Protein AF-A0A523M9A2-F1 (afdb_monomer_lite)

Secondary structure (DSSP, 8-state):
-HHHHHHHHHTT--SS-PPPPPPTT--HHHHHHHHHHHTSHHHHHHHHHHHHHHHHHHHHHH-PPPTT-----HHHHHT--GGGT------PPPP-

Foldseek 3Di:
DVVVVVVVVVVVDPPPDDPDPDDPPDDPVVVVCCCCVPVVVVVNVVVVVVVVVVVVVVCVVPDDDDPPDDDDDPVVVVPDDPVVPDDDDDDDDDDD

Structure (mmCIF, N/CA/C/O backbone):
data_AF-A0A523M9A2-F1
#
_entry.id   AF-A0A523M9A2-F1
#
loop_
_atom_site.group_PDB
_atom_site.id
_atom_site.type_symbol
_atom_site.label_atom_id
_atom_site.label_alt_id
_atom_site.label_comp_id
_atom_site.label_asym_id
_atom_site.label_entity_id
_atom_site.label_seq_id
_atom_site.pdbx_PDB_ins_code
_atom_site.Cartn_x
_atom_site.Cartn_y
_atom_site.Cartn_z
_atom_site.occupancy
_atom_site.B_iso_or_equiv
_atom_site.auth_seq_id
_atom_site.auth_comp_id
_atom_site.auth_asym_id
_atom_site.auth_atom_id
_atom_site.pdbx_PDB_model_num
ATOM 1 N N . GLU A 1 1 ? 52.482 12.847 -16.401 1.00 59.22 1 GLU A N 1
ATOM 2 C CA . GLU A 1 1 ? 51.037 12.614 -16.169 1.00 59.22 1 GLU A CA 1
ATOM 3 C C . GLU A 1 1 ? 50.095 13.638 -16.820 1.00 59.22 1 GLU A C 1
ATOM 5 O O . GLU A 1 1 ? 49.209 13.217 -17.540 1.00 59.22 1 GLU A O 1
ATOM 10 N N . ILE A 1 2 ? 50.254 14.962 -16.657 1.00 70.06 2 ILE A N 1
ATOM 11 C CA . ILE A 1 2 ? 49.329 15.948 -17.286 1.00 70.06 2 ILE A CA 1
ATOM 12 C C . ILE A 1 2 ? 49.658 16.217 -18.770 1.00 70.06 2 ILE A C 1
ATOM 14 O O . ILE A 1 2 ? 48.765 16.424 -19.590 1.00 70.06 2 ILE A O 1
ATOM 18 N N . TRP A 1 3 ? 50.940 16.156 -19.138 1.00 75.38 3 TRP A N 1
ATOM 19 C CA . TRP A 1 3 ? 51.405 16.385 -20.513 1.00 75.38 3 TRP A CA 1
ATOM 20 C C . TRP A 1 3 ? 50.831 15.392 -21.538 1.00 75.38 3 TRP A C 1
ATOM 22 O O . TRP A 1 3 ? 50.525 15.783 -22.662 1.00 75.38 3 TRP A O 1
ATOM 32 N N . SER A 1 4 ? 50.622 14.130 -21.152 1.00 72.38 4 SER A N 1
ATOM 33 C CA . SER A 1 4 ? 50.041 13.108 -22.032 1.00 72.38 4 SER A CA 1
ATOM 34 C C . SER A 1 4 ? 48.566 13.375 -22.331 1.00 72.38 4 SER A C 1
ATOM 36 O O . SER A 1 4 ? 48.133 13.187 -23.463 1.00 72.38 4 SER A O 1
ATOM 38 N N . VAL A 1 5 ? 47.805 13.883 -21.358 1.00 70.12 5 VAL A N 1
ATOM 39 C CA . VAL A 1 5 ? 46.373 14.190 -21.522 1.00 70.12 5 VAL A CA 1
ATOM 40 C C . VAL A 1 5 ? 46.162 15.384 -22.458 1.00 70.12 5 VAL A C 1
ATOM 42 O O . VAL A 1 5 ? 45.268 15.366 -23.304 1.00 70.12 5 VAL A O 1
ATOM 45 N N . VAL A 1 6 ? 47.014 16.408 -22.358 1.00 77.00 6 VAL A N 1
ATOM 46 C CA . VAL A 1 6 ? 46.959 17.587 -23.241 1.00 77.00 6 VAL A CA 1
ATOM 47 C C . VAL A 1 6 ? 47.351 17.219 -24.675 1.00 77.00 6 VAL A C 1
ATOM 49 O O . VAL A 1 6 ? 46.670 17.624 -25.620 1.00 77.00 6 VAL A O 1
ATOM 52 N N . TRP A 1 7 ? 48.390 16.396 -24.842 1.00 75.38 7 TRP A N 1
ATOM 53 C CA . TRP A 1 7 ? 48.820 15.915 -26.155 1.00 75.38 7 TRP A CA 1
ATOM 54 C C . TRP A 1 7 ? 47.754 15.021 -26.816 1.00 75.38 7 TRP A C 1
ATOM 56 O O . TRP A 1 7 ? 47.406 15.245 -27.974 1.00 75.38 7 TRP A O 1
ATOM 66 N N . LEU A 1 8 ? 47.129 14.107 -26.065 1.00 72.25 8 LEU A N 1
ATOM 67 C CA . LEU A 1 8 ? 46.057 13.226 -26.552 1.00 72.25 8 LEU A CA 1
ATOM 68 C C . LEU A 1 8 ? 44.811 14.001 -27.018 1.00 72.25 8 LEU A C 1
ATOM 70 O O . LEU A 1 8 ? 44.214 13.662 -28.037 1.00 72.25 8 LEU A O 1
ATOM 74 N N . ARG A 1 9 ? 44.443 15.083 -26.316 1.00 68.00 9 ARG A N 1
ATOM 75 C CA . ARG A 1 9 ? 43.345 15.974 -26.730 1.00 68.00 9 ARG A CA 1
ATOM 76 C C . ARG A 1 9 ? 43.696 16.783 -27.983 1.00 68.00 9 ARG A C 1
ATOM 78 O O . ARG A 1 9 ? 42.826 17.002 -28.820 1.00 68.00 9 ARG A O 1
ATOM 85 N N . SER A 1 10 ? 44.954 17.215 -28.127 1.00 73.88 10 SER A N 1
ATOM 86 C CA . SER A 1 10 ? 45.422 17.945 -29.320 1.00 73.88 10 SER A CA 1
ATOM 87 C C . SER A 1 10 ? 45.504 17.082 -30.583 1.00 73.88 10 SER A C 1
ATOM 89 O O . SER A 1 10 ? 45.416 17.612 -31.684 1.00 73.88 10 SER A 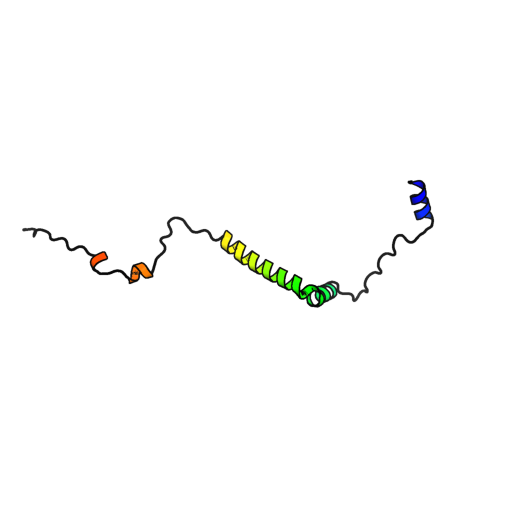O 1
ATOM 91 N N . GLN A 1 11 ? 45.612 15.758 -30.433 1.00 72.25 11 GLN A N 1
ATOM 92 C CA . GLN A 1 11 ? 45.634 14.793 -31.538 1.00 72.25 11 GLN A CA 1
ATOM 93 C C . GLN A 1 11 ? 44.247 14.576 -32.177 1.00 72.25 11 GLN A C 1
ATOM 95 O O . GLN A 1 11 ? 44.111 13.736 -33.060 1.00 72.25 11 GLN A O 1
ATOM 100 N N . GLY A 1 12 ? 43.207 15.306 -31.743 1.00 61.03 12 GLY A N 1
ATOM 101 C CA . GLY A 1 12 ? 41.874 15.248 -32.354 1.00 61.03 12 GLY A CA 1
ATOM 102 C C . GLY A 1 12 ? 41.197 13.881 -32.240 1.00 61.03 12 GLY A C 1
ATOM 103 O O . GLY A 1 12 ? 40.233 13.615 -32.954 1.00 61.03 12 GLY A O 1
ATOM 104 N N . LEU A 1 13 ? 41.696 13.013 -31.353 1.00 67.81 13 LEU A N 1
ATOM 105 C CA . LEU A 1 13 ? 41.090 11.717 -31.088 1.00 67.81 13 LEU A CA 1
ATOM 106 C C . LEU A 1 13 ? 39.644 11.952 -30.645 1.00 67.81 13 LEU A C 1
ATOM 108 O O . LEU A 1 13 ? 39.424 12.801 -29.774 1.00 67.81 13 LEU A O 1
ATOM 112 N N . PRO A 1 14 ? 38.665 11.253 -31.246 1.00 62.47 14 PRO A N 1
ATOM 113 C CA . PRO A 1 14 ? 37.260 11.499 -30.982 1.00 62.47 14 PRO A CA 1
ATOM 114 C C . PRO A 1 14 ? 36.990 11.224 -29.504 1.00 62.47 14 PRO A C 1
ATOM 116 O O . PRO A 1 14 ? 36.860 10.079 -29.072 1.00 62.47 14 PRO A O 1
ATOM 119 N N . VAL A 1 15 ? 36.932 12.299 -28.714 1.00 64.81 15 VAL A N 1
ATOM 120 C CA . VAL A 1 15 ? 36.311 12.301 -27.393 1.00 64.81 15 VAL A CA 1
ATOM 121 C C . VAL A 1 15 ? 34.917 11.762 -27.642 1.00 64.81 15 VAL A C 1
ATOM 123 O O . VAL A 1 15 ? 34.190 12.395 -28.402 1.00 64.81 15 VAL A O 1
ATOM 126 N N . GLN A 1 16 ? 34.662 10.555 -27.120 1.00 67.94 16 GLN A N 1
ATOM 127 C CA . GLN A 1 16 ? 33.545 9.662 -27.438 1.00 67.94 16 GLN A CA 1
ATOM 128 C C . GLN A 1 16 ? 32.470 10.300 -28.311 1.00 67.94 16 GLN A C 1
ATOM 130 O O . GLN A 1 16 ? 31.815 11.249 -27.877 1.00 67.94 16 GLN A O 1
ATOM 135 N N . ALA A 1 17 ? 32.304 9.750 -29.520 1.00 67.56 17 ALA A N 1
ATOM 136 C CA . ALA A 1 17 ? 31.245 10.126 -30.441 1.00 67.56 17 ALA A CA 1
ATOM 137 C C . ALA A 1 17 ? 29.962 10.382 -29.648 1.00 67.56 17 ALA A C 1
ATOM 139 O O . ALA A 1 17 ? 29.421 9.476 -29.010 1.00 67.56 17 ALA A O 1
ATOM 140 N N . LYS A 1 18 ? 29.546 11.652 -29.617 1.00 69.44 18 LYS A N 1
ATOM 141 C CA . LYS A 1 18 ? 28.294 12.052 -28.988 1.00 69.44 18 LYS A CA 1
ATOM 142 C C . LYS A 1 18 ? 27.222 11.131 -29.576 1.00 69.44 18 LYS A C 1
ATOM 144 O O . LYS A 1 18 ? 27.166 11.059 -30.806 1.00 69.44 18 LYS A O 1
ATOM 149 N N . PRO A 1 19 ? 26.442 10.408 -28.750 1.00 74.12 19 PRO A N 1
ATOM 150 C CA . PRO A 1 19 ? 25.434 9.503 -29.274 1.00 74.12 19 PRO A CA 1
ATOM 151 C C . PRO A 1 19 ? 24.560 10.287 -30.242 1.00 74.12 19 PRO A C 1
ATOM 153 O O . PRO A 1 19 ? 24.202 11.442 -29.972 1.00 74.12 19 PRO A O 1
ATOM 156 N N . GLU A 1 20 ? 24.327 9.685 -31.403 1.00 79.50 20 GLU A N 1
ATOM 157 C CA . GLU A 1 20 ? 23.550 10.308 -32.456 1.00 79.50 20 GLU A CA 1
ATOM 158 C C . GLU A 1 20 ? 22.201 10.726 -31.871 1.00 79.50 20 GLU A C 1
ATOM 160 O O . GLU A 1 20 ? 21.571 9.977 -31.116 1.00 79.50 20 GLU A O 1
ATOM 165 N N . ALA A 1 21 ? 21.817 11.978 -32.121 1.00 79.50 21 ALA A N 1
ATOM 166 C CA . ALA A 1 21 ? 20.559 12.480 -31.605 1.00 79.50 21 ALA A CA 1
ATOM 167 C C . ALA A 1 21 ? 19.437 11.620 -32.187 1.00 79.50 21 ALA A C 1
ATOM 169 O O . ALA A 1 21 ? 19.409 11.369 -33.392 1.00 79.50 21 ALA A O 1
ATOM 170 N N . ALA A 1 22 ? 18.530 11.167 -31.323 1.00 84.00 22 ALA A N 1
ATOM 171 C CA . ALA A 1 22 ? 17.391 10.391 -31.770 1.00 84.00 22 ALA A CA 1
ATOM 172 C C . ALA A 1 22 ? 16.606 11.175 -32.845 1.00 84.00 22 ALA A C 1
ATOM 174 O O . ALA A 1 22 ? 16.539 12.409 -32.767 1.00 84.00 22 ALA A O 1
ATOM 175 N N . PRO A 1 23 ? 16.036 10.489 -33.852 1.00 86.69 23 PRO A N 1
ATOM 176 C CA . PRO A 1 23 ? 15.315 11.145 -34.937 1.00 86.69 23 PRO A CA 1
ATOM 177 C C . PRO A 1 23 ? 14.150 11.985 -34.400 1.00 86.69 23 PRO A C 1
ATOM 179 O O . PRO A 1 23 ? 13.629 11.713 -33.320 1.00 86.69 23 PRO A O 1
ATOM 182 N N . ALA A 1 24 ? 13.718 12.999 -35.156 1.00 84.31 24 ALA A N 1
ATOM 183 C CA . ALA A 1 24 ? 12.661 13.923 -34.721 1.00 84.31 24 ALA A CA 1
ATOM 184 C C . ALA A 1 24 ? 11.336 13.214 -34.366 1.00 84.31 24 ALA A C 1
ATOM 186 O O . ALA A 1 24 ? 10.604 13.684 -33.499 1.00 84.31 24 ALA A O 1
ATOM 187 N N . ASP A 1 25 ? 11.077 12.058 -34.982 1.00 87.75 25 ASP A N 1
ATOM 188 C CA . ASP A 1 25 ? 9.890 11.231 -34.743 1.00 87.75 25 ASP A CA 1
ATOM 189 C C . ASP A 1 25 ? 10.045 10.257 -33.555 1.00 87.75 25 ASP A C 1
ATOM 191 O O . ASP A 1 25 ? 9.146 9.466 -33.258 1.00 87.75 25 ASP A O 1
ATOM 195 N N . TYR A 1 26 ? 11.187 10.275 -32.860 1.00 89.94 26 TYR A N 1
ATOM 196 C CA . TYR A 1 26 ? 11.454 9.380 -31.740 1.00 89.94 26 TYR A CA 1
ATOM 197 C C . TYR A 1 26 ? 10.685 9.793 -30.484 1.00 89.94 26 TYR A C 1
ATOM 199 O O . TYR A 1 26 ? 10.801 10.912 -29.982 1.00 89.94 26 TYR A O 1
ATOM 207 N N . SER A 1 27 ? 9.941 8.846 -29.913 1.00 92.94 27 SER A N 1
ATOM 208 C CA . SER A 1 27 ? 9.200 9.048 -28.670 1.00 92.94 27 SER A CA 1
ATOM 209 C C . SER A 1 27 ? 9.848 8.285 -27.518 1.00 92.94 27 SER A C 1
ATOM 211 O O . SER A 1 27 ? 9.717 7.064 -27.412 1.00 92.94 27 SER A O 1
ATOM 213 N N . ASN A 1 28 ? 10.468 9.023 -26.593 1.00 91.44 28 ASN A N 1
ATOM 214 C CA . ASN A 1 28 ? 11.014 8.463 -25.352 1.00 91.44 28 ASN A CA 1
ATOM 215 C C . ASN A 1 28 ? 9.947 7.733 -24.524 1.00 91.44 28 ASN A C 1
ATOM 217 O O . ASN A 1 28 ? 10.226 6.693 -23.939 1.00 91.44 28 ASN A O 1
ATOM 221 N N . THR A 1 29 ? 8.717 8.257 -24.479 1.00 93.88 29 THR A N 1
ATOM 222 C CA . THR A 1 29 ? 7.611 7.637 -23.733 1.00 93.88 29 THR A CA 1
ATOM 223 C C . THR A 1 29 ? 7.235 6.283 -24.321 1.00 93.88 29 THR A C 1
ATOM 225 O O . THR A 1 29 ? 7.005 5.340 -23.568 1.00 93.88 29 THR A O 1
ATOM 228 N N . ARG A 1 30 ? 7.215 6.166 -25.658 1.00 94.12 30 ARG A N 1
ATOM 229 C CA . ARG A 1 30 ? 6.973 4.886 -26.331 1.00 94.12 30 ARG A CA 1
ATOM 230 C C . ARG A 1 30 ? 8.101 3.899 -26.051 1.00 94.12 30 ARG A C 1
ATOM 232 O O . ARG A 1 30 ? 7.808 2.780 -25.655 1.00 94.12 30 ARG A O 1
ATOM 239 N N . ALA A 1 31 ? 9.352 4.326 -26.210 1.00 94.19 31 ALA A N 1
ATOM 240 C CA . ALA A 1 31 ? 10.517 3.471 -25.992 1.00 94.19 31 ALA A CA 1
ATOM 241 C C . ALA A 1 31 ? 10.597 2.956 -24.544 1.00 94.19 31 ALA A C 1
ATOM 243 O O . ALA A 1 31 ? 10.816 1.772 -24.311 1.00 94.19 31 ALA A O 1
ATOM 244 N N . LEU A 1 32 ? 10.342 3.824 -23.559 1.00 94.12 32 LEU A N 1
ATOM 245 C CA . LEU A 1 32 ? 10.261 3.418 -22.155 1.00 94.12 32 LEU A CA 1
ATOM 246 C C . LEU A 1 32 ? 9.096 2.460 -21.905 1.00 94.12 32 LEU A C 1
ATOM 248 O O . LEU A 1 32 ? 9.264 1.476 -21.194 1.00 94.12 32 LEU A O 1
ATOM 252 N N . GLY A 1 33 ? 7.927 2.730 -22.492 1.00 95.00 33 GLY A N 1
ATOM 253 C CA . GLY A 1 33 ? 6.779 1.832 -22.400 1.00 95.00 33 GLY A CA 1
ATOM 254 C C . GLY A 1 33 ? 7.089 0.447 -22.967 1.00 95.00 33 GLY A C 1
ATOM 255 O O . GLY A 1 33 ? 6.767 -0.552 -22.336 1.00 95.00 33 GLY A O 1
ATOM 256 N N . GLU A 1 34 ? 7.764 0.378 -24.111 1.00 95.88 34 GLU A N 1
ATOM 257 C CA . GLU A 1 34 ? 8.157 -0.885 -24.731 1.00 95.88 34 GLU A CA 1
ATOM 258 C C . GLU A 1 34 ? 9.022 -1.718 -23.783 1.00 95.88 34 GLU A C 1
ATOM 260 O O . GLU A 1 34 ? 8.648 -2.842 -23.462 1.00 95.88 34 GLU A O 1
ATOM 265 N N . VAL A 1 35 ? 10.089 -1.150 -23.219 1.00 96.12 35 VAL A N 1
ATOM 266 C CA . VAL A 1 35 ? 10.970 -1.872 -22.282 1.00 96.12 35 VAL A CA 1
ATOM 267 C C . VAL A 1 35 ? 10.247 -2.251 -20.981 1.00 96.12 35 VAL A C 1
ATOM 269 O O . VAL A 1 35 ? 10.390 -3.377 -20.497 1.00 96.12 35 VAL A O 1
ATOM 272 N N . LEU A 1 36 ? 9.447 -1.342 -20.413 1.00 95.94 36 LEU A N 1
ATOM 273 C CA . LEU A 1 36 ? 8.733 -1.576 -19.151 1.00 95.94 36 LEU A CA 1
ATOM 274 C C . LEU A 1 36 ? 7.675 -2.681 -19.269 1.00 95.94 36 LEU A C 1
ATOM 276 O O . LEU A 1 36 ? 7.556 -3.501 -18.362 1.00 95.94 36 LEU A O 1
ATOM 280 N N . TYR A 1 37 ? 6.925 -2.711 -20.373 1.00 94.94 37 TYR A N 1
ATOM 281 C CA . TYR A 1 37 ? 5.799 -3.632 -20.568 1.00 94.94 37 TYR A CA 1
ATOM 282 C C . TYR A 1 37 ? 6.145 -4.901 -21.354 1.00 94.94 37 TYR A C 1
ATOM 284 O O . TYR A 1 37 ? 5.267 -5.743 -21.535 1.00 94.94 37 TYR A O 1
ATOM 292 N N . THR A 1 38 ? 7.385 -5.072 -21.817 1.00 96.12 38 THR A N 1
ATOM 293 C CA . THR A 1 38 ? 7.808 -6.305 -22.506 1.00 96.12 38 THR A CA 1
ATOM 294 C C . THR A 1 38 ? 8.928 -7.015 -21.758 1.00 96.12 38 THR A C 1
ATOM 296 O O . THR A 1 38 ? 8.762 -8.162 -21.351 1.00 96.12 38 THR A O 1
ATOM 299 N N . GLU A 1 39 ? 10.040 -6.330 -21.505 1.00 96.88 39 GLU A N 1
ATOM 300 C CA . GLU A 1 39 ? 11.218 -6.927 -20.873 1.00 96.88 39 GLU A CA 1
ATOM 301 C C . GLU A 1 39 ? 11.130 -6.913 -19.340 1.00 96.88 39 GLU A C 1
ATOM 303 O O . GLU A 1 39 ? 11.538 -7.867 -18.682 1.00 96.88 39 GLU A O 1
ATOM 308 N N . HIS A 1 40 ? 10.584 -5.839 -18.758 1.00 96.56 40 HIS A N 1
ATOM 309 C CA . HIS A 1 40 ? 10.627 -5.587 -17.309 1.00 96.56 40 HIS A CA 1
ATOM 310 C C . HIS A 1 40 ? 9.254 -5.694 -16.625 1.00 96.56 40 HIS A C 1
ATOM 312 O O . HIS A 1 40 ? 9.054 -5.138 -15.541 1.00 96.56 40 HIS A O 1
ATOM 318 N N . VAL A 1 41 ? 8.327 -6.457 -17.215 1.00 96.19 41 VAL A N 1
ATOM 319 C CA . VAL A 1 41 ? 6.943 -6.615 -16.725 1.00 96.19 41 VAL A CA 1
ATOM 320 C C . VAL A 1 41 ? 6.901 -7.008 -15.252 1.00 96.19 41 VAL A C 1
ATOM 322 O O . VAL A 1 41 ? 6.180 -6.400 -14.468 1.00 96.19 41 VAL A O 1
ATOM 325 N N . TYR A 1 42 ? 7.728 -7.973 -14.847 1.00 97.31 42 TYR A N 1
ATOM 326 C CA . TYR A 1 42 ? 7.740 -8.454 -13.467 1.00 97.31 42 TYR A CA 1
ATOM 327 C C . TYR A 1 42 ? 8.127 -7.359 -12.457 1.00 97.31 42 TYR A C 1
ATOM 329 O O . TYR A 1 42 ? 7.487 -7.203 -11.418 1.00 97.31 42 TYR A O 1
ATOM 337 N N . ALA A 1 43 ? 9.147 -6.551 -12.767 1.00 96.88 43 ALA A N 1
ATOM 338 C CA . ALA A 1 43 ? 9.549 -5.438 -11.908 1.00 96.88 43 ALA A CA 1
ATOM 339 C C . ALA A 1 43 ? 8.462 -4.349 -11.848 1.00 96.88 43 ALA A C 1
ATOM 341 O O . ALA A 1 43 ? 8.214 -3.777 -10.784 1.00 96.88 43 ALA A O 1
ATOM 342 N N . PHE A 1 44 ? 7.786 -4.095 -12.971 1.00 96.56 44 PHE A N 1
ATOM 343 C CA . PHE A 1 44 ? 6.674 -3.150 -13.051 1.00 96.56 44 PHE A CA 1
ATOM 344 C C . PHE A 1 44 ? 5.452 -3.603 -12.228 1.00 96.56 44 PHE A C 1
ATOM 346 O O . PHE A 1 44 ? 4.852 -2.806 -11.498 1.00 96.56 44 PHE A O 1
ATOM 353 N N . GLU A 1 45 ? 5.112 -4.892 -12.267 1.00 97.00 45 GLU A N 1
ATOM 354 C CA . GLU A 1 45 ? 4.046 -5.468 -11.441 1.00 97.00 45 GLU A CA 1
ATOM 355 C C . GLU A 1 45 ? 4.381 -5.388 -9.950 1.00 97.00 45 GLU A C 1
ATOM 357 O O . GLU A 1 45 ? 3.550 -4.951 -9.150 1.00 97.00 45 GLU A O 1
ATOM 362 N N . LEU A 1 46 ? 5.617 -5.718 -9.561 1.00 98.19 46 LEU A N 1
ATOM 363 C CA . LEU A 1 46 ? 6.060 -5.577 -8.172 1.00 98.19 46 LEU A CA 1
ATOM 364 C C . LEU A 1 46 ? 5.959 -4.130 -7.682 1.00 98.19 46 LEU A C 1
ATOM 366 O O . LEU A 1 46 ? 5.462 -3.896 -6.580 1.00 98.19 46 LEU A O 1
ATOM 370 N N . ALA A 1 47 ? 6.367 -3.153 -8.494 1.00 97.94 47 ALA A N 1
ATOM 371 C CA . ALA A 1 47 ? 6.215 -1.740 -8.152 1.00 97.94 47 ALA A CA 1
ATOM 372 C C . ALA A 1 47 ? 4.738 -1.358 -7.931 1.00 97.94 47 ALA A C 1
ATOM 374 O O . ALA A 1 47 ? 4.423 -0.614 -6.999 1.00 97.94 47 ALA A O 1
ATOM 375 N N . SER A 1 48 ? 3.825 -1.920 -8.728 1.00 97.69 48 SER A N 1
ATOM 376 C CA . SER A 1 48 ? 2.377 -1.712 -8.584 1.00 97.69 48 SER A CA 1
ATOM 377 C C . SER A 1 48 ? 1.841 -2.282 -7.263 1.00 97.69 48 SER A C 1
ATOM 379 O O . SER A 1 48 ? 1.081 -1.612 -6.560 1.00 97.69 48 SER A O 1
ATOM 381 N N . PHE A 1 49 ? 2.285 -3.479 -6.864 1.00 98.56 49 PHE A N 1
ATOM 382 C CA . PHE A 1 49 ? 1.945 -4.058 -5.557 1.00 98.56 49 PHE A CA 1
ATOM 383 C C . PHE A 1 49 ? 2.530 -3.263 -4.388 1.00 98.56 49 PHE A C 1
ATOM 385 O O . PHE A 1 49 ? 1.852 -3.075 -3.377 1.00 98.56 49 PHE A O 1
ATOM 392 N N . VAL A 1 50 ? 3.759 -2.761 -4.520 1.00 98.38 50 VAL A N 1
ATOM 393 C CA . VAL A 1 50 ? 4.376 -1.889 -3.510 1.00 98.38 50 VAL A CA 1
ATOM 394 C C . VAL A 1 50 ? 3.564 -0.607 -3.343 1.00 98.38 50 VAL A C 1
ATOM 396 O O . VAL A 1 50 ? 3.303 -0.202 -2.211 1.00 98.38 50 VAL A O 1
ATOM 399 N N . LEU A 1 51 ? 3.103 0.003 -4.438 1.00 98.44 51 LEU A N 1
ATOM 400 C CA . LEU A 1 51 ? 2.253 1.193 -4.385 1.00 98.44 51 LEU A CA 1
ATOM 401 C C . LEU A 1 51 ? 0.907 0.904 -3.703 1.00 98.44 51 LEU A C 1
ATOM 403 O O . LEU A 1 51 ? 0.463 1.683 -2.860 1.00 98.44 51 LEU A O 1
ATOM 407 N N . LEU A 1 52 ? 0.285 -0.237 -4.010 1.00 98.38 52 LEU A N 1
ATOM 408 C CA . LEU A 1 52 ? -0.943 -0.675 -3.342 1.00 98.38 52 LEU A CA 1
ATOM 409 C C . LEU A 1 52 ? -0.727 -0.849 -1.833 1.00 98.38 52 LEU A C 1
ATOM 411 O O . LEU A 1 52 ? -1.500 -0.330 -1.024 1.00 98.38 52 LEU A O 1
ATOM 415 N N . LEU A 1 53 ? 0.341 -1.549 -1.448 1.00 98.44 53 LEU A N 1
ATOM 416 C CA . LEU A 1 53 ? 0.688 -1.770 -0.048 1.00 98.44 53 LEU A CA 1
ATOM 417 C C . LEU A 1 53 ? 0.972 -0.450 0.671 1.00 98.44 53 LEU A C 1
ATOM 419 O O . LEU A 1 53 ? 0.535 -0.281 1.807 1.00 98.44 53 LEU A O 1
ATOM 423 N N . ALA A 1 54 ? 1.641 0.497 0.012 1.00 98.50 54 ALA A N 1
ATOM 424 C CA . ALA A 1 54 ? 1.906 1.820 0.563 1.00 98.50 54 ALA A CA 1
ATOM 425 C C . ALA A 1 54 ? 0.606 2.558 0.910 1.00 98.50 54 ALA A C 1
ATOM 427 O O . ALA A 1 54 ? 0.482 3.064 2.023 1.00 98.50 54 ALA A O 1
ATOM 428 N N . ILE A 1 55 ? -0.394 2.550 0.021 1.00 98.38 55 ILE A N 1
ATOM 429 C CA . ILE A 1 55 ? -1.699 3.181 0.287 1.00 98.38 55 ILE A CA 1
ATOM 430 C C . ILE A 1 55 ? -2.372 2.543 1.510 1.00 98.38 55 ILE A C 1
ATOM 432 O O . ILE A 1 55 ? -2.824 3.253 2.412 1.00 98.38 55 ILE A O 1
ATOM 436 N N . ILE A 1 56 ? -2.400 1.207 1.577 1.00 97.88 56 ILE A N 1
ATOM 437 C CA . ILE A 1 56 ? -2.983 0.473 2.711 1.00 97.88 56 ILE A CA 1
ATOM 438 C C . ILE A 1 56 ? -2.246 0.825 4.009 1.00 97.88 56 ILE A C 1
ATOM 440 O O . ILE A 1 56 ? -2.882 1.166 5.008 1.00 97.88 56 ILE A O 1
ATOM 444 N N . ALA A 1 57 ? -0.913 0.785 3.994 1.00 98.06 57 ALA A N 1
ATOM 445 C CA . ALA A 1 57 ? -0.082 1.093 5.150 1.00 98.06 57 ALA A CA 1
ATOM 446 C C . ALA A 1 57 ? -0.311 2.528 5.640 1.00 98.06 57 ALA A C 1
ATOM 448 O O . ALA A 1 57 ? -0.517 2.741 6.833 1.00 98.06 57 ALA A O 1
ATOM 449 N N . THR A 1 58 ? -0.353 3.509 4.737 1.00 97.69 58 THR A N 1
ATOM 450 C CA . THR A 1 58 ? -0.618 4.910 5.083 1.00 97.69 58 THR A CA 1
ATOM 451 C C . THR A 1 58 ? -1.979 5.087 5.754 1.00 97.69 58 THR A C 1
ATOM 453 O O . THR A 1 58 ? -2.065 5.757 6.787 1.00 97.69 58 THR A O 1
ATOM 456 N N . ILE A 1 59 ? -3.039 4.472 5.221 1.00 97.12 59 ILE A N 1
ATOM 457 C CA . ILE A 1 59 ? -4.376 4.534 5.831 1.00 97.12 59 ILE A CA 1
ATOM 458 C C . ILE A 1 59 ? -4.334 3.921 7.232 1.00 97.12 59 ILE A C 1
ATOM 460 O O . ILE A 1 59 ? -4.737 4.566 8.197 1.00 97.12 59 ILE A O 1
ATOM 464 N N . VAL A 1 60 ? -3.794 2.709 7.374 1.00 97.06 60 VAL A N 1
ATOM 465 C CA . VAL A 1 60 ? -3.736 2.007 8.666 1.00 97.06 60 VAL A CA 1
ATOM 466 C C . VAL A 1 60 ? -2.935 2.790 9.709 1.00 97.06 60 VAL A C 1
ATOM 468 O O . VAL A 1 60 ? -3.370 2.880 10.855 1.00 97.06 60 VAL A O 1
ATOM 471 N N . LEU A 1 61 ? -1.813 3.403 9.324 1.00 96.81 61 LEU A N 1
ATOM 472 C CA . LEU A 1 61 ? -0.970 4.198 10.226 1.00 96.81 61 LEU A CA 1
ATOM 473 C C . LEU A 1 61 ? -1.633 5.503 10.677 1.00 96.81 61 LEU A C 1
ATOM 475 O O . LEU A 1 61 ? -1.396 5.965 11.791 1.00 96.81 61 LEU A O 1
ATOM 479 N N . THR A 1 62 ? -2.458 6.107 9.823 1.00 96.19 62 THR A N 1
ATOM 480 C CA . THR A 1 62 ? -3.136 7.378 10.124 1.00 96.19 62 THR A CA 1
ATOM 481 C C . THR A 1 62 ? -4.517 7.187 10.753 1.00 96.19 62 THR A C 1
ATOM 483 O O . THR A 1 62 ? -5.068 8.130 11.330 1.00 96.19 62 THR A O 1
ATOM 486 N N . MET A 1 63 ? -5.072 5.970 10.723 1.00 94.06 63 MET A N 1
ATOM 487 C CA . MET A 1 63 ? -6.321 5.630 11.401 1.00 94.06 63 MET A CA 1
ATOM 488 C C . MET A 1 63 ? -6.174 5.721 12.926 1.00 94.06 63 MET A C 1
ATOM 490 O O . MET A 1 63 ? -5.778 4.780 13.614 1.00 94.06 63 MET A O 1
ATOM 494 N N . ARG A 1 64 ? -6.568 6.866 13.488 1.00 91.25 64 ARG A N 1
ATOM 495 C CA . ARG A 1 64 ? -6.579 7.090 14.937 1.00 91.25 64 ARG A CA 1
ATOM 496 C C . ARG A 1 64 ? -7.886 6.613 15.561 1.00 91.25 64 ARG A C 1
ATOM 498 O O . ARG A 1 64 ? -8.963 7.110 15.235 1.00 91.25 64 ARG A O 1
ATOM 505 N N . ARG A 1 65 ? -7.799 5.735 16.561 1.00 88.50 65 ARG A N 1
ATOM 506 C CA . ARG A 1 65 ? -8.942 5.438 17.438 1.00 88.50 65 ARG A CA 1
ATOM 507 C C . ARG A 1 65 ? -9.122 6.564 18.454 1.00 88.50 65 ARG A C 1
ATOM 509 O O . ARG A 1 65 ? -8.169 6.978 19.112 1.00 88.50 65 ARG A O 1
ATOM 516 N N . ARG A 1 66 ? -10.346 7.083 18.582 1.00 90.44 66 ARG A N 1
ATOM 517 C CA . ARG A 1 66 ? -10.663 8.141 19.549 1.00 90.44 66 ARG A CA 1
ATOM 518 C C . ARG A 1 66 ? -10.775 7.542 20.961 1.00 90.44 66 ARG A C 1
ATOM 520 O O . ARG A 1 66 ? -11.610 6.656 21.156 1.00 90.44 66 ARG A O 1
ATOM 527 N N . PRO A 1 67 ? -10.001 8.022 21.951 1.00 88.25 67 PRO A N 1
ATOM 528 C CA . PRO A 1 67 ? -10.179 7.597 23.336 1.00 88.25 67 PRO A CA 1
ATOM 529 C C . PRO A 1 67 ? -11.569 8.014 23.839 1.00 88.25 67 PRO A C 1
ATOM 531 O O . PRO A 1 67 ? -12.049 9.103 23.524 1.00 88.25 67 PRO A O 1
ATOM 534 N N . GLY A 1 68 ? -12.230 7.126 24.584 1.00 89.12 68 GLY A N 1
ATOM 535 C CA . GLY A 1 68 ? -13.593 7.337 25.090 1.00 89.12 68 GLY A CA 1
ATOM 536 C C . GLY A 1 68 ? -14.719 6.960 24.119 1.00 89.12 68 GLY A C 1
ATOM 537 O O . GLY A 1 68 ? -15.890 7.132 24.456 1.00 89.12 68 GLY A O 1
ATOM 538 N N . LEU A 1 69 ? -14.402 6.427 22.932 1.00 89.75 69 LEU A N 1
ATOM 539 C CA . LEU A 1 69 ? -15.419 5.878 22.038 1.00 89.75 69 LEU A CA 1
ATOM 540 C C . LEU A 1 69 ? -16.008 4.593 22.641 1.00 89.75 69 LEU A C 1
ATOM 542 O O . LEU A 1 69 ? -15.297 3.609 22.839 1.00 89.75 69 LEU A O 1
ATOM 546 N N . LYS A 1 70 ? -17.317 4.592 22.906 1.00 88.81 70 LYS A N 1
ATOM 547 C CA . LYS A 1 70 ? -18.050 3.382 23.291 1.00 88.81 70 LYS A CA 1
ATOM 548 C C . LYS A 1 70 ? -18.309 2.550 22.039 1.00 88.81 70 LYS A C 1
ATOM 550 O O . LYS A 1 70 ? -19.148 2.915 21.222 1.00 88.81 70 LYS A O 1
ATOM 555 N N . VAL A 1 71 ? -17.571 1.457 21.888 1.00 90.00 71 VAL A N 1
ATOM 556 C CA . VAL A 1 71 ? -17.799 0.485 20.815 1.00 90.00 71 VAL A CA 1
ATOM 557 C C . VAL A 1 71 ? -18.864 -0.501 21.282 1.00 90.00 71 VAL A C 1
ATOM 559 O O . VAL A 1 71 ? -18.818 -0.982 22.413 1.00 90.00 71 VAL A O 1
ATOM 562 N N . GLN A 1 72 ? -19.844 -0.767 20.425 1.00 91.00 72 GLN A N 1
ATOM 563 C CA . GLN A 1 72 ? -20.848 -1.787 20.684 1.00 91.00 72 GLN A CA 1
ATOM 564 C C . GLN A 1 72 ? -20.282 -3.158 20.333 1.00 91.00 72 GLN A C 1
ATOM 566 O O . GLN A 1 72 ? -19.794 -3.367 19.226 1.00 91.00 72 GLN A O 1
ATOM 571 N N . ASP A 1 73 ? -20.401 -4.097 21.260 1.00 93.69 73 ASP A N 1
ATOM 572 C CA . ASP A 1 73 ? -20.309 -5.512 20.943 1.00 93.69 73 ASP A CA 1
ATOM 573 C C . ASP A 1 73 ? -21.734 -6.062 20.803 1.00 93.69 73 ASP A C 1
ATOM 575 O O . ASP A 1 73 ? -22.509 -6.118 21.757 1.00 93.69 73 ASP A O 1
ATOM 579 N N . ILE A 1 74 ? -22.098 -6.388 19.565 1.00 93.38 74 ILE A N 1
ATOM 580 C CA . ILE A 1 74 ? -23.441 -6.845 19.194 1.00 93.38 74 ILE A CA 1
ATOM 581 C C . ILE A 1 74 ? -23.708 -8.229 19.787 1.00 93.38 74 ILE A C 1
ATOM 583 O O . ILE A 1 74 ? -24.821 -8.507 20.230 1.00 93.38 74 ILE A O 1
ATOM 587 N N . SER A 1 75 ? -22.682 -9.081 19.839 1.00 94.50 75 SER A N 1
ATOM 588 C CA . SER A 1 75 ? -22.817 -10.446 20.342 1.00 94.50 75 SER A CA 1
ATOM 589 C C . SER A 1 75 ? -23.177 -10.449 21.827 1.00 94.50 75 SER A C 1
ATOM 591 O O . SER A 1 75 ? -24.140 -11.105 22.230 1.00 94.50 75 SER A O 1
ATOM 593 N N . SER A 1 76 ? -22.496 -9.619 22.625 1.00 92.19 76 SER A N 1
ATOM 594 C CA . SER A 1 76 ? -22.819 -9.456 24.042 1.00 92.19 76 SER A CA 1
ATOM 595 C C . SER A 1 76 ? -24.131 -8.715 24.284 1.00 92.19 76 SER A C 1
ATOM 597 O O . SER A 1 76 ? -24.765 -8.968 25.301 1.00 92.19 76 SER A O 1
ATOM 599 N N . GLN A 1 77 ? -24.589 -7.844 23.377 1.00 91.44 77 GLN A N 1
ATOM 600 C CA . GLN A 1 77 ? -25.892 -7.176 23.512 1.00 91.44 77 GLN A CA 1
ATOM 601 C C . GLN A 1 77 ? -27.076 -8.106 23.246 1.00 91.44 77 GLN A C 1
ATOM 603 O O . GLN A 1 77 ? -28.061 -8.052 23.982 1.00 91.44 77 GLN A O 1
ATOM 608 N N . VAL A 1 78 ? -26.982 -8.946 22.214 1.00 94.06 78 VAL A N 1
ATOM 609 C CA . VAL A 1 78 ? -28.056 -9.871 21.819 1.00 94.06 78 VAL A CA 1
ATOM 610 C C . VAL A 1 78 ? -28.156 -11.055 22.784 1.00 94.06 78 VAL A C 1
ATOM 612 O O . VAL A 1 78 ? -29.254 -11.534 23.048 1.00 94.06 78 VAL A O 1
ATOM 615 N N . GLY A 1 79 ? -27.03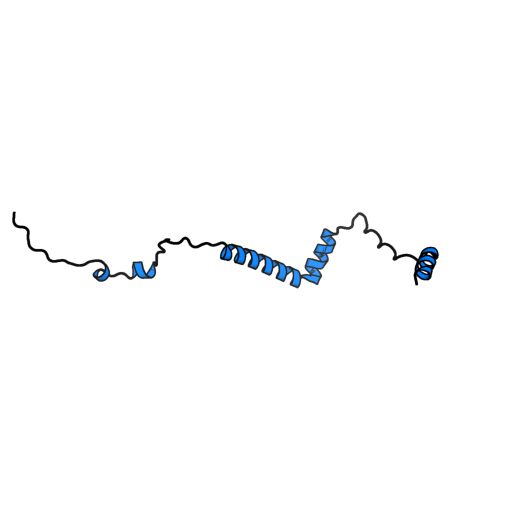6 -11.504 23.358 1.00 93.50 79 GLY A N 1
ATOM 616 C CA . GLY A 1 79 ? -27.001 -12.632 24.296 1.00 93.50 79 GLY A CA 1
ATOM 617 C C . GLY A 1 79 ? -27.559 -12.358 25.701 1.00 93.50 79 GLY A C 1
ATOM 618 O O . GLY A 1 79 ? -27.555 -13.267 26.530 1.00 93.50 79 GLY A O 1
ATOM 619 N N . VAL A 1 80 ? -28.018 -11.136 25.997 1.00 92.19 80 VAL A N 1
ATOM 620 C CA . VAL A 1 80 ? -28.479 -10.754 27.342 1.00 92.19 80 VAL A CA 1
ATOM 621 C C . VAL A 1 80 ? -29.802 -11.421 27.717 1.00 92.19 80 VAL A C 1
ATOM 623 O O . VAL A 1 80 ? -30.762 -11.411 26.947 1.00 92.19 80 VAL A O 1
ATOM 626 N N . ARG A 1 81 ? -29.889 -11.923 28.953 1.00 90.75 81 ARG A N 1
ATOM 627 C CA . ARG A 1 81 ? -31.114 -12.478 29.540 1.00 90.75 81 ARG A CA 1
ATOM 628 C C . ARG A 1 81 ? -31.771 -11.492 30.503 1.00 90.75 81 ARG A C 1
ATOM 630 O O . ARG A 1 81 ? -31.138 -10.594 31.053 1.00 90.75 81 ARG A O 1
ATOM 637 N N . SER A 1 82 ? -33.067 -11.690 30.759 1.00 84.50 82 SER A N 1
ATOM 638 C CA . SER A 1 82 ? -33.834 -10.850 31.696 1.00 84.50 82 SER A CA 1
ATOM 639 C C . SER A 1 82 ? -33.236 -10.826 33.109 1.00 84.50 82 SER A C 1
ATOM 641 O O . SER A 1 82 ? -33.344 -9.813 33.799 1.00 84.50 82 SER A O 1
ATOM 643 N N . THR A 1 83 ? -32.597 -11.918 33.532 1.00 86.56 83 THR A N 1
ATOM 644 C CA . THR A 1 83 ? -31.891 -12.034 34.817 1.00 86.56 83 THR A CA 1
ATOM 645 C C . THR A 1 83 ? -30.717 -11.070 34.952 1.00 86.56 83 THR A C 1
ATOM 647 O O . THR A 1 83 ? -30.373 -10.692 36.066 1.00 86.56 83 THR A O 1
ATOM 650 N N . ASP A 1 84 ? -30.127 -10.637 33.838 1.00 86.88 84 ASP A N 1
ATOM 651 C CA . ASP A 1 84 ? -28.882 -9.864 33.836 1.00 86.88 84 ASP A CA 1
ATOM 652 C C . ASP A 1 84 ? -29.145 -8.347 33.898 1.00 86.88 84 ASP A C 1
ATOM 654 O O . ASP A 1 84 ? -28.226 -7.552 34.090 1.00 86.88 84 ASP A O 1
ATOM 658 N N . ARG A 1 85 ? -30.405 -7.924 33.709 1.00 84.88 85 ARG A N 1
ATOM 659 C CA . ARG A 1 85 ? -30.812 -6.510 33.575 1.00 84.88 85 ARG A CA 1
ATOM 660 C C . ARG A 1 85 ? -31.752 -6.029 34.678 1.00 84.88 85 ARG A C 1
ATOM 662 O O . ARG A 1 85 ? -31.853 -4.823 34.886 1.00 84.88 85 ARG A O 1
ATOM 669 N N . VAL A 1 86 ? -32.468 -6.935 35.347 1.00 88.25 86 VAL A N 1
ATOM 670 C CA . VAL A 1 86 ? -33.571 -6.577 36.252 1.00 88.25 86 VAL A CA 1
ATOM 671 C C . VAL A 1 86 ? -33.374 -7.220 37.622 1.00 88.25 86 VAL A C 1
ATOM 673 O O . VAL A 1 86 ? -33.216 -8.433 37.729 1.00 88.25 86 VAL A O 1
ATOM 676 N N . ARG A 1 87 ? -33.446 -6.408 38.687 1.00 84.69 87 ARG A N 1
ATOM 677 C CA . ARG A 1 87 ? -33.489 -6.880 40.079 1.00 84.69 87 ARG A CA 1
ATOM 678 C C . ARG A 1 87 ? -34.824 -6.515 40.715 1.00 84.69 87 ARG A C 1
ATOM 680 O O . ARG A 1 87 ? -35.130 -5.338 40.876 1.00 84.69 87 ARG A O 1
ATOM 687 N N . ILE A 1 88 ? -35.585 -7.522 41.136 1.00 86.00 88 ILE A N 1
ATOM 688 C CA . ILE A 1 88 ? -36.826 -7.308 41.887 1.00 86.00 88 ILE A CA 1
ATOM 689 C C . ILE A 1 88 ? -36.460 -6.972 43.335 1.00 86.00 88 ILE A C 1
ATOM 691 O O . ILE A 1 88 ? -35.909 -7.805 44.054 1.00 86.00 88 ILE A O 1
ATOM 695 N N . VAL A 1 89 ? -36.756 -5.743 43.762 1.00 87.38 89 VAL A N 1
ATOM 696 C CA . VAL A 1 89 ? -36.588 -5.301 45.152 1.00 87.38 89 VAL A CA 1
ATOM 697 C C . VAL A 1 89 ? -37.959 -5.273 45.816 1.00 87.38 89 VAL A C 1
ATOM 699 O O . VAL A 1 89 ? -38.844 -4.539 45.388 1.00 87.38 89 VAL A O 1
ATOM 702 N N . LYS A 1 90 ? -38.143 -6.078 46.866 1.00 85.31 90 LYS A N 1
ATOM 703 C CA . LYS A 1 90 ? -39.344 -6.010 47.706 1.00 85.31 90 LYS A CA 1
ATOM 704 C C . LYS A 1 90 ? -39.226 -4.808 48.641 1.00 85.31 90 LYS A C 1
ATOM 706 O O . LYS A 1 90 ? -38.234 -4.698 49.357 1.00 85.31 90 LYS A O 1
ATOM 711 N N . MET A 1 91 ? -40.236 -3.942 48.648 1.00 87.38 91 MET A N 1
ATOM 712 C CA . MET A 1 91 ? -40.327 -2.803 49.567 1.00 87.38 91 MET A CA 1
ATOM 713 C C . MET A 1 91 ? -41.558 -2.937 50.466 1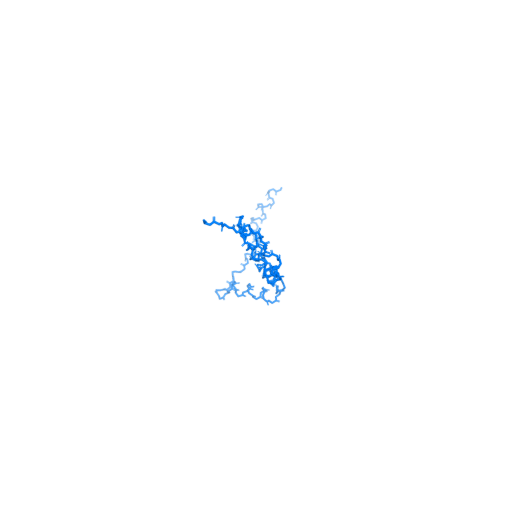.00 87.38 91 MET A C 1
ATOM 715 O O . MET A 1 91 ? -42.525 -3.608 50.099 1.00 87.38 91 MET A O 1
ATOM 719 N N . LYS A 1 92 ? -41.507 -2.331 51.660 1.00 84.19 92 LYS A N 1
ATOM 720 C CA . LYS A 1 92 ? -42.675 -2.246 52.548 1.00 84.19 92 LYS A CA 1
ATOM 721 C C . LYS A 1 92 ? -43.720 -1.326 51.918 1.00 84.19 92 LYS A C 1
ATOM 723 O O . LYS A 1 92 ? -43.358 -0.341 51.287 1.00 84.19 92 LYS A O 1
ATOM 728 N N . ALA A 1 93 ? -44.994 -1.671 52.092 1.00 82.12 93 ALA A N 1
ATOM 729 C CA . ALA A 1 93 ? -46.090 -0.819 51.660 1.00 82.12 93 ALA A CA 1
ATOM 730 C C . ALA A 1 93 ? -46.074 0.479 52.479 1.00 82.12 93 ALA A C 1
ATOM 732 O O . ALA A 1 93 ? -46.116 0.421 53.711 1.00 82.12 93 ALA A O 1
ATOM 733 N N . GLU A 1 94 ? -45.986 1.615 51.789 1.00 78.00 94 GLU A N 1
ATOM 734 C CA . GLU A 1 94 ? -46.254 2.929 52.369 1.00 78.00 94 GLU A CA 1
ATOM 735 C C . GLU A 1 94 ? -47.729 2.936 52.804 1.00 78.00 94 GLU A C 1
ATOM 737 O O . GLU A 1 94 ? -48.608 2.542 52.031 1.00 78.00 94 GLU A O 1
ATOM 742 N N . LYS A 1 95 ? -47.991 3.281 54.065 1.00 70.62 95 LYS A N 1
ATOM 743 C CA . LYS A 1 95 ? -49.344 3.519 54.572 1.00 70.62 95 LYS A CA 1
ATOM 744 C C . LYS A 1 95 ? -49.507 5.028 54.681 1.00 70.62 95 LYS A C 1
ATOM 746 O O . LYS A 1 95 ? -48.767 5.628 55.459 1.00 70.62 95 LYS A O 1
ATOM 751 N N . ASP A 1 96 ? -50.439 5.570 53.904 1.00 59.34 96 ASP A N 1
ATOM 752 C CA . ASP A 1 96 ? -50.943 6.940 54.052 1.00 59.34 96 ASP A CA 1
ATOM 753 C C . ASP A 1 96 ? -51.587 7.159 55.434 1.00 59.34 96 ASP A C 1
ATOM 755 O O . ASP A 1 96 ? -52.200 6.197 55.969 1.00 59.34 96 ASP A O 1
#

Sequence (96 aa):
EIWSVVWLRSQGLPVQAKPEAAPADYSNTRALGEVLYTEHVYAFELASFVLLLAIIATIVLTMRRRPGLKVQDISSQVGVRSTDRVRIVKMKAEKD

Radius of gyration: 38.89 Å; chains: 1; bounding box: 102×31×90 Å

pLDDT: mean 87.1, std 10.89, range [59.22, 98.56]

=== Feature glossary ===
Each block in this record encodes a different view of the same protein. In brief:

Predicted aligned error. PAE(i, j) answers: if I align the predicted and true structures on residue i, how far off (in Å) do I expect residue j to be? A block-diagonal PAE matrix with low values on the blocks and high values off-diagonal is the signature of a multi-domain protein with confidently predicted domains but uncertain inter-domain orientation.

Contact-map, Ramachandran, and PAE plots. Plot images: a contact map (which residues are close in 3D, as an N×N binary image), a Ramachandran scatter (backbone torsion angles, revealing secondary-structure composition at a glance), and — for AlphaFold structures — a PAE heatmap (pairwise prediction confidence).

Backbone torsions (φ/ψ). φ (phi) and ψ (psi) are the two rotatable backbone dihedrals per residue: φ is the C(i-1)–N–Cα–C torsion, ψ is the N–Cα–C–N(i+1) torsion, both in degrees on (−180°, 180°]. α-helical residues cluster near (−60°, −45°); β-strand residues near (−120°, +130°). A Ramachandran plot is simply a scatter of (φ, ψ) for every residue.

Foldseek 3Di. A 3Di character summarizes, for each residue, the relative orientation of the Cα frame of its nearest spatial neighbor. Because it encodes fold topology rather than chemistry, 3Di alignments detect remote structural similarity that sequence alignment misses.

Radius of gyration, Cα contacts, bounding box. Three whole-structure scalars: the radius of gyration (RMS distance of Cα from centroid, in Å), the count of Cα–Cα contacts (pairs closer than 8 Å and separated by more than four residues in sequence — i.e. tertiary, not local, contacts), and the bounding-box dimensions. Together they distinguish compact globular folds from extended fibres or disordered chains.

Sequence. Sequence gives the chain of amino acids in standard one-letter code (A=alanine, C=cysteine, …, Y=tyrosine), read N→C. It is the only feature that is directly encoded by the gene; all structural features are derived from the folded form of this sequenc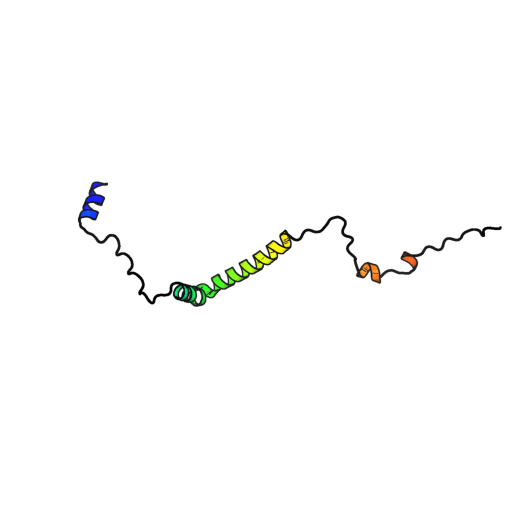e.

mmCIF coordinates. Atomic coordinates in PDBx/mmCIF format — the same representation the Protein Data Bank distributes. Each line of the _atom_site loop places one backbone atom in Cartesian space (units: ångströms, origin: arbitrary).

Secondary structure (3-state, P-SEA). Three-state secondary structure (P-SEA) collapses the eight DSSP 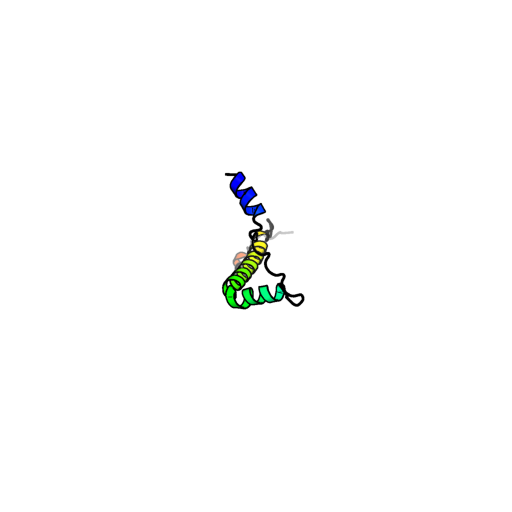classes into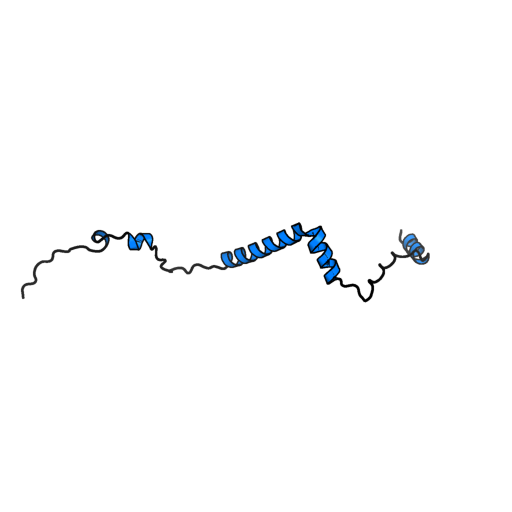 helix (a), strand (b), and coil (c). P-SEA assigns these from Cα geometry alone — distances and angles — without requiring backbone oxygens, so it works on any Cα trace.

InterPro / GO / CATH / organism. Functional annotations link the protein to curated databases. InterPro entries identify conserved domains and families by matching the sequence against member-database signatures (Pfam, PROSITE, CDD, …). Gene Ontology (GO) terms describe molecular function, biological process, and cellular component in a controlled vocabulary. CATH places the structure in a hierarchical fold classification (Class/Architecture/Topology/Homologous-superfamily). The organism is the source species.

B-factor. B-factor (Debye–Waller factor) reflects atomic displacement in the crystal lattice. It is an experimental observable (units Å²), not a prediction; low values mean the atom is pinned down, high values mean it moves or is heterogeneous across the crystal.

Rendered structure images. Structure images are PyMOL renders from six orthogonal camera directions. Cartoon representation draws helices as coils and strands as arrows; sticks shows the backbone as bonds; surface shows the solvent-excluded envelope. Rainbow coloring maps sequence position to hue (blue→red, N→C); chain coloring assigns a distinct color per polypeptide.

Solvent-accessible surface area. Solvent-accessible surface area (SASA) is the area in Å² traced out by the centre of a 1.4 Å probe sphere (a water molecule) rolled over the protein's van der Waals surface (Shrake–Rupley / Lee–Richards construction). Buried residues have near-zero SASA; fully exposed residues can exceed 200 Å². The total SASA scales roughly with the number of surface residues.

Secondary structure (8-state, DSSP). The SS8 string is DSSP's per-residue secondary-structure call. α-helix (H) means an i→i+4 H-bond ladder; β-strand (E) means the residue participates in a β-sheet; 3₁₀ (G) and π (I) are tighter and wider helices; T/S are turns/bends; '-' is loop.

pLDDT. For AlphaFold models, the B-factor field carries pLDDT — the model's own estimate of local accuracy on a 0–100 scale. Regions with pLDDT<50 should be treated as essentially unmodeled; they often correspond to intrinsically disordered segments.

Nearest PDB structures. Nearest PDB neighbors are the top structural matches found by Foldseek when searching this structure against the entire Protein Data Bank. Each hit reports a TM-score (0 to 1; >0.5 almost always implies the same fold) and an E-value. These are *structural* homologs — they may share no detectable sequence similarity.